Protein AF-A0A6B3GUU2-F1 (afdb_monomer)

Mean predicted aligned error: 10.63 Å

pLDDT: mean 86.2, std 11.95, range [46.41, 98.0]

Structure (mmCIF, N/CA/C/O backbone):
data_AF-A0A6B3GUU2-F1
#
_entry.id   AF-A0A6B3GUU2-F1
#
loop_
_atom_site.group_PDB
_atom_site.id
_atom_site.type_symbol
_atom_site.label_atom_id
_atom_site.label_alt_id
_atom_site.label_comp_id
_atom_site.label_asym_id
_atom_site.label_entity_id
_atom_site.label_seq_id
_atom_site.pdbx_PDB_ins_code
_atom_site.Cartn_x
_atom_site.Cartn_y
_atom_site.Cartn_z
_atom_site.occupancy
_atom_site.B_iso_or_equiv
_atom_site.auth_seq_id
_atom_site.auth_comp_id
_atom_site.auth_asym_id
_atom_site.auth_atom_id
_atom_site.pdbx_PDB_model_num
ATOM 1 N N . MET A 1 1 ? -18.092 -68.215 37.785 1.00 46.41 1 MET A N 1
ATOM 2 C CA . MET A 1 1 ? -18.394 -68.513 36.368 1.00 46.41 1 MET A CA 1
ATOM 3 C C . MET A 1 1 ? -19.327 -67.434 35.831 1.00 46.41 1 MET A C 1
ATOM 5 O O . MET A 1 1 ? -20.531 -67.630 35.809 1.00 46.41 1 MET A O 1
ATOM 9 N N . ALA A 1 2 ? -18.777 -66.275 35.468 1.00 48.25 2 ALA A N 1
ATOM 10 C CA . ALA A 1 2 ? -19.502 -65.220 34.764 1.00 48.25 2 ALA A CA 1
ATOM 11 C C . ALA A 1 2 ? -18.895 -65.145 33.361 1.00 48.25 2 ALA A C 1
ATOM 13 O O . ALA A 1 2 ? -17.685 -64.974 33.222 1.00 48.25 2 ALA A O 1
ATOM 14 N N . ALA A 1 3 ? -19.718 -65.426 32.356 1.00 47.97 3 ALA A N 1
ATOM 15 C CA . ALA A 1 3 ? -19.308 -65.590 30.973 1.00 47.97 3 ALA A CA 1
ATOM 16 C C . ALA A 1 3 ? -18.711 -64.288 30.419 1.00 47.97 3 ALA A C 1
ATOM 18 O O . ALA A 1 3 ? -19.337 -63.231 30.472 1.00 47.97 3 ALA A O 1
ATOM 19 N N . LEU A 1 4 ? -17.496 -64.389 29.881 1.00 52.75 4 LEU A N 1
ATOM 20 C CA . LEU A 1 4 ? -16.882 -63.382 29.025 1.00 52.75 4 LEU A CA 1
ATOM 21 C C . LEU A 1 4 ? -17.693 -63.323 27.727 1.00 52.75 4 LEU A C 1
ATOM 23 O O . LEU A 1 4 ? -17.530 -64.170 26.851 1.00 52.75 4 LEU A O 1
ATOM 27 N N . THR A 1 5 ? -18.592 -62.348 27.620 1.00 58.34 5 THR A N 1
ATOM 28 C CA . THR A 1 5 ? -19.263 -62.021 26.362 1.00 58.34 5 THR A CA 1
ATOM 29 C C . THR A 1 5 ? -18.209 -61.529 25.375 1.00 58.34 5 THR A C 1
ATOM 31 O O . THR A 1 5 ? -17.694 -60.418 25.486 1.00 58.34 5 THR A O 1
ATOM 34 N N . THR A 1 6 ? -17.855 -62.380 24.419 1.00 51.94 6 THR A N 1
ATOM 35 C CA . THR A 1 6 ? -17.037 -62.046 23.256 1.00 51.94 6 THR A CA 1
ATOM 36 C C . THR A 1 6 ? -17.826 -61.094 22.361 1.00 51.94 6 THR A C 1
ATOM 38 O O . THR A 1 6 ? -18.682 -61.509 21.582 1.00 51.94 6 THR A O 1
ATOM 41 N N . ALA A 1 7 ? -17.562 -59.792 22.478 1.00 57.03 7 ALA A N 1
ATOM 42 C CA . ALA A 1 7 ? -18.014 -58.831 21.482 1.00 57.03 7 ALA A CA 1
ATOM 43 C C . ALA A 1 7 ? -17.350 -59.186 20.140 1.00 57.03 7 ALA A C 1
ATOM 45 O O . ALA A 1 7 ? -16.124 -59.180 20.021 1.00 57.03 7 ALA A O 1
ATOM 46 N N . ALA A 1 8 ? -18.166 -59.568 19.156 1.00 60.91 8 ALA A N 1
ATOM 47 C CA . ALA A 1 8 ? -17.729 -59.802 17.787 1.00 60.91 8 ALA A CA 1
ATOM 48 C C . ALA A 1 8 ? -17.035 -58.540 17.238 1.00 60.91 8 ALA A C 1
ATOM 50 O O . ALA A 1 8 ? -17.472 -57.433 17.561 1.00 60.91 8 ALA A O 1
ATOM 51 N N . PRO A 1 9 ? -15.974 -58.667 16.420 1.00 57.22 9 PRO A N 1
ATOM 52 C CA . PRO A 1 9 ? -15.322 -57.505 15.842 1.00 57.22 9 PRO A CA 1
ATOM 53 C C . PRO A 1 9 ? -16.324 -56.807 14.923 1.00 57.22 9 PRO A C 1
ATOM 55 O O . PRO A 1 9 ? -16.765 -57.366 13.919 1.00 57.22 9 PRO A O 1
ATOM 58 N N . GLU A 1 10 ? -16.710 -55.594 15.305 1.00 64.62 10 GLU A N 1
ATOM 59 C CA . GLU A 1 10 ? -17.516 -54.695 14.493 1.00 64.62 10 GLU A CA 1
ATOM 60 C C . GLU A 1 10 ? -16.774 -54.505 13.165 1.00 64.62 10 GLU A C 1
ATOM 62 O O . GLU A 1 10 ? -15.661 -53.973 13.124 1.00 64.62 10 GLU A O 1
ATOM 67 N N . ALA A 1 11 ? -17.325 -55.061 12.084 1.00 63.06 11 ALA A N 1
ATOM 68 C CA . ALA A 1 11 ? -16.702 -55.007 10.773 1.00 63.06 11 ALA A CA 1
ATOM 69 C C . ALA A 1 11 ? -16.564 -53.535 10.367 1.00 63.06 11 ALA A C 1
ATOM 71 O O . ALA A 1 11 ? -17.553 -52.874 10.050 1.00 63.06 11 ALA A O 1
ATOM 72 N N . LEU A 1 12 ? -15.331 -53.024 10.415 1.00 64.88 12 LEU A N 1
ATOM 73 C CA . LEU A 1 12 ? -14.980 -51.670 10.005 1.00 64.88 12 LEU A CA 1
ATOM 74 C C . LEU A 1 12 ? -15.561 -51.414 8.613 1.00 64.88 12 LEU A C 1
ATOM 76 O O . LEU A 1 12 ? -15.170 -52.057 7.635 1.00 64.88 12 LEU A O 1
ATOM 80 N N . ALA A 1 13 ? -16.508 -50.478 8.534 1.00 69.38 13 ALA A N 1
ATOM 81 C CA . ALA A 1 13 ? -17.074 -50.035 7.272 1.00 69.38 13 ALA A CA 1
ATOM 82 C C . ALA A 1 13 ? -15.933 -49.665 6.303 1.00 69.38 13 ALA A C 1
ATOM 84 O O . ALA A 1 13 ? -14.970 -49.009 6.717 1.00 69.38 13 ALA A O 1
ATOM 85 N N . PRO A 1 14 ? -16.001 -50.064 5.020 1.00 61.16 14 PRO A N 1
ATOM 86 C CA . PRO A 1 14 ? -14.925 -49.798 4.080 1.00 61.16 14 PRO A CA 1
ATOM 87 C C . PRO A 1 14 ? -14.721 -48.286 3.955 1.00 61.16 14 PRO A C 1
ATOM 89 O O . PRO A 1 14 ? -15.608 -47.554 3.508 1.00 61.16 14 PRO A O 1
ATOM 92 N N . VAL A 1 15 ? -13.535 -47.815 4.348 1.00 65.06 15 VAL A N 1
ATOM 93 C CA . VAL A 1 15 ? -13.098 -46.433 4.131 1.00 65.06 15 VAL A CA 1
ATOM 94 C C . VAL A 1 15 ? -13.159 -46.175 2.629 1.00 65.06 15 VAL A C 1
ATOM 96 O O . VAL A 1 15 ? -12.373 -46.718 1.853 1.00 65.06 15 VAL A O 1
ATOM 99 N N . LYS A 1 16 ? -14.142 -45.375 2.205 1.00 64.19 16 LYS A N 1
ATOM 100 C CA . LYS A 1 16 ? -14.391 -45.045 0.800 1.00 64.19 16 LYS A CA 1
ATOM 101 C C . LYS A 1 16 ? -13.107 -44.462 0.208 1.00 64.19 16 LYS A C 1
ATOM 103 O O . LYS A 1 16 ? -12.699 -43.364 0.584 1.00 64.19 16 LYS A O 1
ATOM 108 N N . ALA A 1 17 ? -12.460 -45.211 -0.689 1.00 63.53 17 ALA A N 1
ATOM 109 C CA . ALA A 1 17 ? -11.198 -44.818 -1.301 1.00 63.53 17 ALA A CA 1
ATOM 110 C C . ALA A 1 17 ? -11.317 -43.394 -1.861 1.00 63.53 17 ALA A C 1
ATOM 112 O O . ALA A 1 17 ? -12.160 -43.098 -2.715 1.00 63.53 17 ALA A O 1
ATOM 113 N N . ARG A 1 18 ? -10.491 -42.488 -1.329 1.00 63.88 18 ARG A N 1
ATOM 114 C CA . ARG A 1 18 ? -10.418 -41.093 -1.760 1.00 63.88 18 ARG A CA 1
ATOM 115 C C . ARG A 1 18 ? -10.079 -41.107 -3.247 1.00 63.88 18 ARG A C 1
ATOM 117 O O . ARG A 1 18 ? -8.956 -41.453 -3.596 1.00 63.88 18 ARG A O 1
ATOM 124 N N . ARG A 1 19 ? -11.042 -40.766 -4.118 1.00 62.03 19 ARG A N 1
ATOM 125 C CA . ARG A 1 19 ? -10.820 -40.649 -5.569 1.00 62.03 19 ARG A CA 1
ATOM 126 C C . ARG A 1 19 ? -9.588 -39.777 -5.789 1.00 62.03 19 ARG A C 1
ATOM 128 O O . ARG A 1 19 ? -9.637 -38.560 -5.593 1.00 62.03 19 ARG A O 1
ATOM 135 N N . THR A 1 20 ? -8.476 -40.398 -6.161 1.00 62.34 20 THR A N 1
ATOM 136 C CA . THR A 1 20 ? -7.277 -39.709 -6.608 1.00 62.34 20 THR A CA 1
ATOM 137 C C . THR A 1 20 ? -7.676 -38.993 -7.891 1.00 62.34 20 THR A C 1
ATOM 139 O O . THR A 1 20 ? -7.816 -39.603 -8.946 1.00 62.34 20 THR A O 1
ATOM 142 N N . ARG A 1 21 ? -7.983 -37.689 -7.797 1.00 63.69 21 ARG A N 1
ATOM 143 C CA . ARG A 1 21 ? -8.207 -36.868 -8.994 1.00 63.69 21 ARG A CA 1
ATOM 144 C C . ARG A 1 21 ? -7.018 -37.119 -9.928 1.00 63.69 21 ARG A C 1
ATOM 146 O O . ARG A 1 21 ? -5.885 -37.040 -9.442 1.00 63.69 21 ARG A O 1
ATOM 153 N N . PRO A 1 22 ? -7.245 -37.448 -11.210 1.00 64.88 22 PRO A N 1
ATOM 154 C CA . PRO A 1 22 ? -6.172 -37.878 -12.092 1.00 64.88 22 PRO A CA 1
ATOM 155 C C . PRO A 1 22 ? -5.089 -36.800 -12.117 1.00 64.88 22 PRO A C 1
ATOM 157 O O . PRO A 1 22 ? -5.378 -35.622 -12.333 1.00 64.88 22 PRO A O 1
ATOM 160 N N . ARG A 1 23 ? -3.839 -37.198 -11.851 1.00 73.06 23 ARG A N 1
ATOM 161 C CA . ARG A 1 23 ? -2.665 -36.307 -11.782 1.00 73.06 23 ARG A CA 1
ATOM 162 C C . ARG A 1 23 ? -2.536 -35.433 -13.041 1.00 73.06 23 ARG A C 1
ATOM 164 O O . ARG A 1 23 ? -2.106 -34.289 -12.946 1.00 73.06 23 ARG A O 1
ATOM 171 N N . TYR A 1 24 ? -3.023 -35.943 -14.172 1.00 81.50 24 TYR A N 1
ATOM 172 C CA . TYR A 1 24 ? -3.152 -35.250 -15.454 1.00 81.50 24 TYR A CA 1
ATOM 173 C C . TYR A 1 24 ? -4.032 -33.999 -15.407 1.00 81.50 24 TYR A C 1
ATOM 175 O O . TYR A 1 24 ? -3.649 -32.982 -15.968 1.00 81.50 24 TYR A O 1
ATOM 183 N N . TRP A 1 25 ? -5.164 -34.025 -14.695 1.00 88.56 25 TRP A N 1
ATOM 184 C CA . TRP A 1 25 ? -6.027 -32.846 -14.563 1.00 88.56 25 TRP A CA 1
ATOM 185 C C . TRP A 1 25 ? -5.328 -31.725 -13.794 1.00 88.56 25 TRP A C 1
ATOM 187 O O . TRP A 1 25 ? -5.392 -30.564 -14.181 1.00 88.56 25 TRP A O 1
ATOM 197 N N . ARG A 1 26 ? -4.604 -32.073 -12.722 1.00 87.12 26 ARG A N 1
ATOM 198 C CA . ARG A 1 26 ? -3.800 -31.096 -11.972 1.00 87.12 26 ARG A CA 1
ATOM 199 C C . ARG A 1 26 ? -2.689 -30.507 -12.841 1.00 87.12 26 ARG A C 1
ATOM 201 O O . ARG A 1 26 ? -2.497 -29.301 -12.807 1.00 87.12 26 ARG A O 1
ATOM 208 N N . GLY A 1 27 ? -2.006 -31.343 -13.627 1.00 91.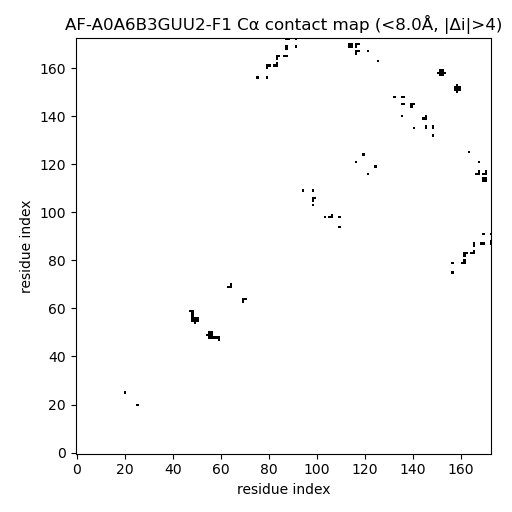31 27 GLY A N 1
ATOM 209 C CA . GLY A 1 27 ? -0.980 -30.897 -14.573 1.00 91.31 27 GLY A CA 1
ATOM 210 C C . GLY A 1 27 ? -1.533 -29.976 -15.662 1.00 91.31 27 GLY A C 1
ATOM 211 O O . GLY A 1 27 ? -0.954 -28.928 -15.912 1.00 91.31 27 GLY A O 1
ATOM 212 N N . ALA A 1 28 ? -2.683 -30.318 -16.248 1.00 93.38 28 ALA A N 1
ATOM 213 C CA . ALA A 1 28 ? -3.343 -29.499 -17.261 1.00 93.38 28 ALA A CA 1
ATOM 214 C C . ALA A 1 28 ? -3.756 -28.127 -16.708 1.00 93.38 28 ALA A C 1
ATOM 216 O O . ALA A 1 28 ? -3.465 -27.105 -17.321 1.00 93.38 28 ALA A O 1
ATOM 217 N N . VAL A 1 29 ? -4.368 -28.089 -15.519 1.00 93.56 29 VAL A N 1
ATOM 218 C CA . VAL A 1 29 ? -4.734 -26.827 -14.857 1.00 93.56 29 VAL A CA 1
ATOM 219 C C . VAL A 1 29 ? -3.494 -25.989 -14.545 1.00 93.56 29 VAL A C 1
ATOM 221 O O . VAL A 1 29 ? -3.497 -24.789 -14.803 1.00 93.56 29 VAL A O 1
ATOM 224 N N . LEU A 1 30 ? -2.421 -26.607 -14.039 1.00 92.94 30 LEU A N 1
ATOM 225 C CA . LEU A 1 30 ? -1.177 -25.900 -13.737 1.00 92.94 30 LEU A CA 1
ATOM 226 C C . LEU A 1 30 ? -0.511 -25.347 -15.003 1.00 92.94 30 LEU A C 1
ATOM 228 O O . LEU A 1 30 ? -0.003 -24.234 -14.977 1.00 92.94 30 LEU A O 1
ATOM 232 N N . ALA A 1 31 ? -0.544 -26.092 -16.110 1.00 94.81 31 ALA A N 1
ATOM 233 C CA . ALA A 1 31 ? 0.002 -25.652 -17.390 1.00 94.81 31 ALA A CA 1
ATOM 234 C C . ALA A 1 31 ? -0.797 -24.483 -17.982 1.00 94.81 31 ALA A C 1
ATOM 236 O O . ALA A 1 31 ? -0.200 -23.506 -18.419 1.00 94.81 31 ALA A O 1
ATOM 237 N N . ILE A 1 32 ? -2.132 -24.545 -17.950 1.00 96.75 32 ILE A N 1
ATOM 238 C CA . ILE A 1 32 ? -2.996 -23.458 -18.434 1.00 96.75 32 ILE A CA 1
ATOM 239 C C . ILE A 1 32 ? -2.808 -22.202 -17.578 1.00 96.75 32 ILE A C 1
ATOM 241 O O . ILE A 1 32 ? -2.601 -21.121 -18.122 1.00 96.75 32 ILE A O 1
ATOM 245 N N . ALA A 1 33 ? -2.835 -22.338 -16.249 1.00 94.88 33 ALA A N 1
ATOM 246 C CA . ALA A 1 33 ? -2.585 -21.220 -15.341 1.00 94.88 33 ALA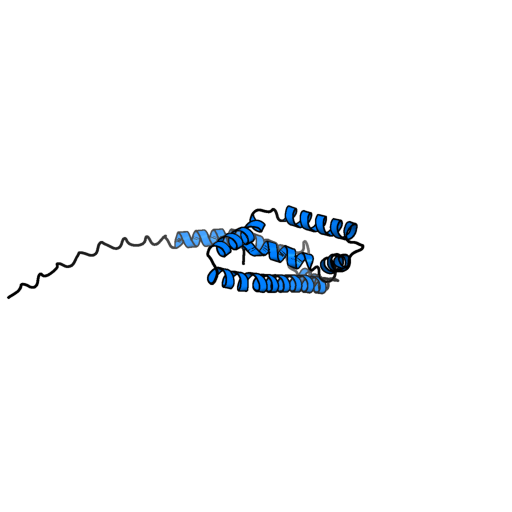 A CA 1
ATOM 247 C C . ALA A 1 33 ? -1.166 -20.659 -15.524 1.00 94.88 33 ALA A C 1
ATOM 249 O O . ALA A 1 33 ? -0.978 -19.447 -15.580 1.00 94.88 33 ALA A O 1
ATOM 250 N N . GLY A 1 34 ? -0.178 -21.542 -15.672 1.00 95.31 34 GLY A N 1
ATOM 251 C CA . GLY A 1 34 ? 1.205 -21.182 -15.952 1.00 95.31 34 GLY A CA 1
ATOM 252 C C . GLY A 1 34 ? 1.325 -20.366 -17.233 1.00 95.31 34 GLY A C 1
ATOM 253 O O . GLY A 1 34 ? 1.871 -19.275 -17.189 1.00 95.31 34 GLY A O 1
ATOM 254 N N . LEU A 1 35 ? 0.756 -20.832 -18.346 1.00 96.81 35 LEU A N 1
ATOM 255 C CA . LEU A 1 35 ? 0.745 -20.087 -19.609 1.00 96.81 35 LEU A CA 1
ATOM 256 C C . LEU A 1 35 ? 0.046 -18.733 -19.457 1.00 96.81 35 LEU A C 1
ATOM 258 O O . LEU A 1 35 ? 0.597 -17.716 -19.861 1.00 96.81 35 LEU A O 1
ATOM 262 N N . TYR A 1 36 ? -1.116 -18.699 -18.805 1.00 96.19 36 TYR A N 1
ATOM 263 C CA . TYR A 1 36 ? -1.866 -17.466 -18.576 1.00 96.19 36 TYR A CA 1
ATOM 264 C C . TYR A 1 36 ? -1.048 -16.387 -17.842 1.00 96.19 36 TYR A C 1
ATOM 266 O O . TYR A 1 36 ? -1.107 -15.223 -18.225 1.00 96.19 36 TYR A O 1
ATOM 274 N N . PHE A 1 37 ? -0.266 -16.757 -16.821 1.00 96.00 37 PHE A N 1
ATOM 275 C CA . PHE A 1 37 ? 0.561 -15.803 -16.066 1.00 96.00 37 PHE A CA 1
ATOM 276 C C . PHE A 1 37 ? 1.942 -15.554 -16.687 1.00 96.00 37 PHE A C 1
ATOM 278 O O . PHE A 1 37 ? 2.431 -14.426 -16.674 1.00 96.00 37 PHE A O 1
ATOM 285 N N . VAL A 1 38 ? 2.587 -16.588 -17.230 1.00 96.12 38 VAL A N 1
ATOM 286 C CA . VAL A 1 38 ? 3.951 -16.497 -17.771 1.00 96.12 38 VAL A CA 1
ATOM 287 C C . VAL A 1 38 ? 3.964 -15.768 -19.104 1.00 96.12 38 VAL A C 1
ATOM 289 O O . VAL A 1 38 ? 4.887 -14.999 -19.339 1.00 96.12 38 VAL A O 1
ATOM 292 N N . THR A 1 39 ? 2.956 -15.948 -19.961 1.00 96.69 39 THR A N 1
ATOM 293 C CA . THR A 1 39 ? 2.896 -15.263 -21.259 1.00 96.69 39 THR A CA 1
ATOM 294 C C . THR A 1 39 ? 2.998 -13.737 -21.132 1.00 96.69 39 THR A C 1
ATOM 296 O O . THR A 1 39 ? 3.932 -13.192 -21.713 1.00 96.69 39 THR A O 1
ATOM 299 N N . PRO A 1 40 ? 2.147 -13.021 -20.368 1.00 96.00 40 PRO A N 1
ATOM 300 C CA . PRO A 1 40 ? 2.264 -11.567 -20.242 1.00 96.00 40 PRO A CA 1
ATOM 301 C C . PRO A 1 40 ? 3.563 -11.129 -19.553 1.00 96.00 40 PRO A C 1
ATOM 303 O O . PRO A 1 40 ? 4.134 -10.109 -19.934 1.00 96.00 40 PRO A O 1
ATOM 306 N N . LEU A 1 41 ? 4.071 -11.902 -18.586 1.00 95.44 41 LEU A N 1
ATOM 307 C CA . LEU A 1 41 ? 5.342 -11.601 -17.923 1.00 95.44 41 LEU A CA 1
ATOM 308 C C . LEU A 1 41 ? 6.525 -11.712 -18.896 1.00 95.44 41 LEU A C 1
ATOM 310 O O . LEU A 1 41 ? 7.389 -10.839 -18.931 1.00 95.44 41 LEU A O 1
ATOM 314 N N . LEU A 1 42 ? 6.529 -12.759 -19.723 1.00 94.75 42 LEU A N 1
ATOM 315 C CA . LEU A 1 42 ? 7.536 -12.972 -20.753 1.00 94.75 42 LEU A CA 1
ATOM 316 C C . LEU A 1 42 ? 7.413 -11.926 -21.861 1.00 94.75 42 LEU A C 1
ATOM 318 O O . LEU A 1 42 ? 8.427 -11.402 -22.297 1.00 94.75 42 LEU A O 1
ATOM 322 N N . SER A 1 43 ? 6.197 -11.573 -22.284 1.00 93.62 43 SER A N 1
ATOM 323 C CA . SER A 1 43 ? 5.972 -10.487 -23.241 1.00 93.62 43 SER A CA 1
ATOM 324 C C . SER A 1 43 ? 6.480 -9.147 -22.711 1.00 93.62 43 SER A C 1
ATOM 326 O O . SER A 1 43 ? 7.134 -8.425 -23.454 1.00 93.62 43 SER A O 1
ATOM 328 N N . SER A 1 44 ? 6.240 -8.839 -21.433 1.00 92.88 44 SER A N 1
ATOM 329 C CA . SER A 1 44 ? 6.768 -7.638 -20.775 1.00 92.88 44 SER A CA 1
ATOM 330 C C . SER A 1 44 ? 8.300 -7.629 -20.766 1.00 92.88 44 SER A C 1
ATOM 332 O O . SER A 1 44 ? 8.916 -6.641 -21.150 1.00 92.88 44 SER A O 1
ATOM 334 N N . PHE A 1 45 ? 8.927 -8.760 -20.429 1.00 90.81 45 PHE A N 1
ATOM 335 C CA . PHE A 1 45 ? 10.384 -8.902 -20.472 1.00 90.81 45 PHE A CA 1
ATOM 336 C C . PHE A 1 45 ? 10.955 -8.812 -21.894 1.00 90.81 45 PHE A C 1
ATOM 338 O O . PHE A 1 45 ? 11.966 -8.165 -22.131 1.00 90.81 45 PHE A O 1
ATOM 345 N N . VAL A 1 46 ? 10.319 -9.440 -22.882 1.00 89.50 46 VAL A N 1
ATOM 346 C CA . VAL A 1 46 ? 10.767 -9.325 -24.275 1.00 89.50 46 VAL A CA 1
ATOM 347 C C . VAL A 1 46 ? 10.637 -7.880 -24.742 1.00 89.50 46 VAL A C 1
ATOM 349 O O . VAL A 1 46 ? 11.540 -7.390 -25.402 1.00 89.50 46 VAL A O 1
ATOM 352 N N . PHE A 1 47 ? 9.573 -7.175 -24.358 1.00 88.19 47 PHE A N 1
ATOM 353 C CA . PHE A 1 47 ? 9.391 -5.764 -24.686 1.00 88.19 47 PHE A CA 1
ATOM 354 C C . PHE A 1 47 ? 10.468 -4.859 -24.070 1.00 88.19 47 PHE A C 1
ATOM 356 O O . PHE A 1 47 ? 10.862 -3.884 -24.699 1.00 88.19 47 PHE A O 1
ATOM 363 N N . THR A 1 48 ? 10.982 -5.175 -22.876 1.00 86.94 48 THR A N 1
ATOM 364 C CA . THR A 1 48 ? 12.048 -4.372 -22.251 1.00 86.94 48 THR A CA 1
ATOM 365 C C . THR A 1 48 ? 13.403 -4.553 -22.937 1.00 86.94 48 THR A C 1
ATOM 367 O O . THR A 1 48 ? 14.209 -3.627 -22.924 1.00 86.94 48 THR A O 1
ATOM 370 N N . VAL A 1 49 ? 13.663 -5.728 -23.524 1.00 86.12 49 VAL A N 1
ATOM 371 C CA . VAL A 1 49 ? 14.951 -6.071 -24.163 1.00 86.12 49 VAL A CA 1
ATOM 372 C C . VAL A 1 49 ? 14.912 -5.889 -25.683 1.00 86.12 49 VAL A C 1
ATOM 374 O O . VAL A 1 49 ? 15.947 -5.733 -26.324 1.00 86.12 49 VAL A O 1
ATOM 377 N N . HIS A 1 50 ? 13.735 -5.942 -26.300 1.00 83.00 50 HIS A N 1
ATOM 378 C CA . HIS A 1 50 ? 13.595 -5.878 -27.747 1.00 83.00 50 HIS A CA 1
ATOM 379 C C . HIS A 1 50 ? 13.399 -4.442 -28.227 1.00 83.00 50 HIS A C 1
ATOM 381 O O . HIS A 1 50 ? 12.331 -3.855 -28.054 1.00 83.00 50 HIS A O 1
ATOM 387 N N . VAL A 1 51 ? 14.408 -3.912 -28.916 1.00 77.50 51 VAL A N 1
ATOM 388 C CA . VAL A 1 51 ? 14.334 -2.603 -29.566 1.00 77.50 51 VAL A CA 1
ATOM 389 C C . VAL A 1 51 ? 14.161 -2.805 -31.078 1.00 77.50 51 VAL A C 1
ATOM 391 O O . VAL A 1 51 ? 14.997 -3.472 -31.708 1.00 77.50 51 VAL A O 1
ATOM 394 N N . PRO A 1 52 ? 13.105 -2.238 -31.699 1.00 73.19 52 PRO A N 1
ATOM 395 C CA . PRO A 1 52 ? 12.915 -2.318 -33.144 1.00 73.19 52 PRO A CA 1
ATOM 396 C C . PRO A 1 52 ? 14.167 -1.832 -33.889 1.00 73.19 52 PRO A C 1
ATOM 398 O O . PRO A 1 52 ? 14.688 -0.759 -33.600 1.00 73.19 52 PRO A O 1
ATOM 401 N N . ASN A 1 53 ? 14.646 -2.620 -34.856 1.00 73.69 53 ASN A N 1
ATOM 402 C CA . ASN A 1 53 ? 15.851 -2.376 -35.671 1.00 73.69 53 ASN A CA 1
ATOM 403 C C . ASN A 1 53 ? 17.222 -2.515 -34.975 1.00 73.69 53 ASN A C 1
ATOM 405 O O . ASN A 1 53 ? 18.234 -2.410 -35.663 1.00 73.69 53 ASN A O 1
ATOM 409 N N . GLN A 1 54 ? 17.286 -2.788 -33.666 1.00 70.69 54 GLN A N 1
ATOM 410 C CA . GLN A 1 54 ? 18.558 -2.970 -32.938 1.00 70.69 54 GLN A CA 1
ATOM 411 C C . GLN A 1 54 ? 18.742 -4.384 -32.354 1.00 70.69 54 GLN A C 1
ATOM 413 O O . GLN A 1 54 ? 19.859 -4.773 -32.023 1.00 70.69 54 GLN A O 1
ATOM 418 N N . GLY A 1 55 ? 17.675 -5.189 -32.283 1.00 77.19 55 GLY A N 1
ATOM 419 C CA . GLY A 1 55 ? 17.731 -6.566 -31.782 1.00 77.19 55 GLY A CA 1
ATOM 420 C C . GLY A 1 55 ? 17.445 -6.664 -30.280 1.00 77.19 55 GLY A C 1
ATOM 421 O O . GLY A 1 55 ? 16.644 -5.897 -29.752 1.00 77.19 55 GLY A O 1
ATOM 422 N N . LEU A 1 56 ? 18.036 -7.659 -29.606 1.00 79.94 56 LEU A N 1
ATOM 423 C CA . LEU A 1 56 ? 17.934 -7.831 -28.151 1.00 79.94 56 LEU A CA 1
ATOM 424 C C . LEU A 1 56 ? 19.063 -7.051 -27.465 1.00 79.94 56 LEU A C 1
ATOM 426 O O . LEU A 1 56 ? 20.228 -7.424 -27.600 1.00 79.94 56 LEU A O 1
ATOM 430 N N . THR A 1 57 ? 18.726 -5.993 -26.728 1.00 82.62 57 THR A N 1
ATOM 431 C CA . THR A 1 57 ? 19.686 -5.121 -26.041 1.00 82.62 57 THR A CA 1
ATOM 432 C C . THR A 1 57 ? 19.291 -4.896 -24.578 1.00 82.62 57 THR A C 1
ATOM 434 O O . THR A 1 57 ? 18.120 -4.804 -24.226 1.00 82.62 57 THR A O 1
ATOM 437 N N . PHE A 1 58 ? 20.284 -4.802 -23.688 1.00 83.31 58 PHE A N 1
ATOM 438 C CA . PHE A 1 58 ? 20.073 -4.499 -22.260 1.00 83.31 58 PHE A CA 1
ATOM 439 C C . PHE A 1 58 ? 20.176 -2.999 -21.944 1.00 83.31 58 PHE A C 1
ATOM 441 O O . PHE A 1 58 ? 20.201 -2.606 -20.778 1.00 83.31 58 PHE A O 1
ATOM 448 N N . GLU A 1 59 ? 20.225 -2.158 -22.976 1.00 81.69 59 GLU A N 1
ATOM 449 C CA . GLU A 1 59 ? 20.454 -0.717 -22.860 1.00 81.69 59 GLU A CA 1
ATOM 450 C C . GLU A 1 59 ? 19.370 -0.018 -22.030 1.00 81.69 59 GLU A C 1
ATOM 452 O O . GLU A 1 59 ? 19.674 0.873 -21.238 1.00 81.69 59 GLU A O 1
ATOM 457 N N . ALA A 1 60 ? 18.123 -0.491 -22.122 1.00 82.56 60 ALA A N 1
ATOM 458 C CA . ALA A 1 60 ? 17.014 -0.000 -21.312 1.00 82.56 60 ALA A CA 1
ATOM 459 C C . ALA A 1 60 ? 17.295 -0.107 -19.801 1.00 82.56 60 ALA A C 1
ATOM 461 O O . ALA A 1 60 ? 16.979 0.811 -19.049 1.00 82.56 60 ALA A O 1
ATOM 462 N N . TYR A 1 61 ? 17.937 -1.186 -19.343 1.00 85.25 61 TYR A N 1
ATOM 463 C CA . TYR A 1 61 ? 18.239 -1.372 -17.921 1.00 85.25 61 TYR A CA 1
ATOM 464 C C . TYR A 1 61 ? 19.375 -0.470 -17.443 1.00 85.25 61 TYR A C 1
ATOM 466 O O . TYR A 1 61 ? 19.273 0.112 -16.363 1.00 85.25 61 TYR A O 1
ATOM 474 N N . SER A 1 62 ? 20.437 -0.315 -18.240 1.00 82.69 62 SER A N 1
ATOM 475 C CA . SER A 1 62 ? 21.501 0.646 -17.927 1.00 82.69 62 SER A CA 1
ATOM 476 C C . SER A 1 62 ? 20.985 2.084 -17.952 1.00 82.69 62 SER A C 1
ATOM 478 O O . SER A 1 62 ? 21.330 2.859 -17.066 1.00 82.69 62 SER A O 1
ATOM 480 N N . GLY A 1 63 ? 20.105 2.410 -18.906 1.00 83.38 63 GLY A N 1
ATOM 481 C CA . GLY A 1 63 ? 19.501 3.732 -19.051 1.00 83.38 63 GLY A CA 1
ATOM 482 C C . GLY A 1 63 ? 18.643 4.129 -17.850 1.00 83.38 63 GLY A C 1
ATOM 483 O O . GLY A 1 63 ? 18.758 5.252 -17.366 1.00 83.38 63 GLY A O 1
ATOM 484 N N . ILE A 1 64 ? 17.841 3.197 -17.317 1.00 86.12 64 ILE A N 1
ATOM 485 C CA . ILE A 1 64 ? 17.023 3.422 -16.113 1.00 86.12 64 ILE A CA 1
ATOM 486 C C . ILE A 1 64 ? 17.900 3.729 -14.895 1.00 86.12 64 ILE A C 1
ATOM 488 O O . ILE A 1 64 ? 17.591 4.640 -14.133 1.00 86.12 64 ILE A O 1
ATOM 492 N N . LEU A 1 65 ? 19.000 2.993 -14.706 1.00 85.25 65 LEU A N 1
ATOM 493 C CA . LEU A 1 65 ? 19.889 3.211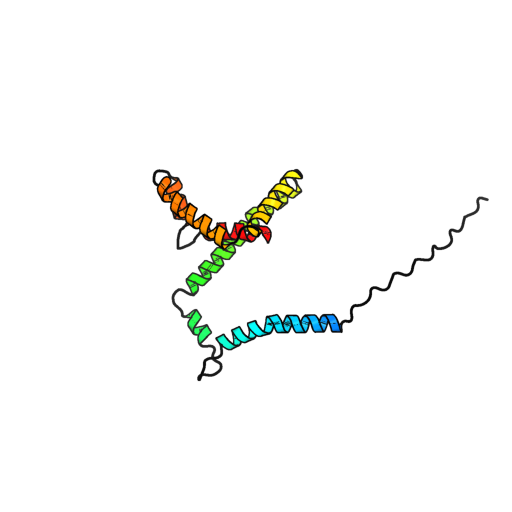 -13.560 1.00 85.25 65 LEU A CA 1
ATOM 494 C C . LEU A 1 65 ? 20.630 4.550 -13.633 1.00 85.25 65 LEU A C 1
ATOM 496 O O . LEU A 1 65 ? 20.953 5.118 -12.593 1.00 85.25 65 LEU A O 1
ATOM 500 N N . SER A 1 66 ? 20.888 5.051 -14.842 1.00 86.62 66 SER A N 1
ATOM 501 C CA . SER A 1 66 ? 21.468 6.377 -15.071 1.00 86.62 66 SER A CA 1
ATOM 502 C C . SER A 1 66 ? 20.442 7.513 -15.114 1.00 86.62 66 SER A C 1
ATOM 504 O O . SER A 1 66 ? 20.838 8.659 -15.296 1.00 86.62 66 SER A O 1
ATOM 506 N N . ALA A 1 67 ? 19.143 7.221 -15.002 1.00 90.50 67 ALA A N 1
ATOM 507 C CA . ALA A 1 67 ? 18.103 8.236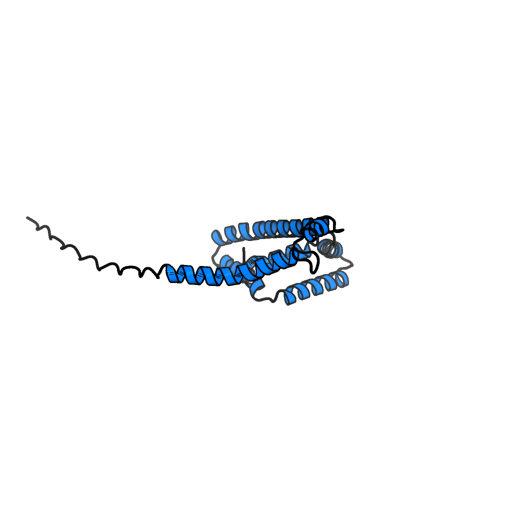 -15.107 1.00 90.50 67 ALA A CA 1
ATOM 508 C C . ALA A 1 67 ? 18.048 9.120 -13.852 1.00 90.50 67 ALA A C 1
ATOM 510 O O . ALA A 1 67 ? 18.052 8.629 -12.718 1.00 90.50 67 ALA A O 1
ATOM 511 N N . ASP A 1 68 ? 17.933 10.430 -14.066 1.00 91.44 68 ASP A N 1
ATOM 512 C CA . ASP A 1 68 ? 17.820 11.407 -12.987 1.00 91.44 68 ASP A CA 1
ATOM 513 C C . ASP A 1 68 ? 16.582 11.131 -12.118 1.00 91.44 68 ASP A C 1
ATOM 515 O O . ASP A 1 68 ? 15.476 10.915 -12.615 1.00 91.44 68 ASP A O 1
ATOM 519 N N . GLY A 1 69 ? 16.772 11.110 -10.796 1.00 89.44 69 GLY A N 1
ATOM 520 C CA . GLY A 1 69 ? 15.696 10.890 -9.822 1.00 89.44 69 GLY A CA 1
ATOM 521 C C . GLY A 1 69 ? 15.203 9.441 -9.684 1.00 89.44 69 GLY A C 1
ATOM 522 O O . GLY A 1 69 ? 14.350 9.177 -8.832 1.00 89.44 69 GLY A O 1
ATOM 523 N N . PHE A 1 70 ? 15.736 8.478 -10.452 1.00 92.56 70 PHE A N 1
ATOM 524 C CA . PHE A 1 70 ? 15.335 7.067 -10.343 1.00 92.56 70 PHE A CA 1
ATOM 525 C C . PHE A 1 70 ? 15.658 6.482 -8.965 1.00 92.56 70 PHE A C 1
ATOM 527 O O . PHE A 1 70 ? 14.790 5.905 -8.310 1.00 92.56 70 PHE A O 1
ATOM 534 N N . THR A 1 71 ? 16.904 6.637 -8.512 1.00 91.38 71 THR A N 1
ATOM 535 C CA . THR A 1 71 ? 17.366 6.093 -7.227 1.00 91.38 71 THR A CA 1
ATOM 536 C C . THR A 1 71 ? 16.611 6.716 -6.059 1.00 91.38 71 THR A C 1
ATOM 538 O O . THR A 1 71 ? 16.165 5.993 -5.171 1.00 91.38 71 THR A O 1
ATOM 541 N N . GLU A 1 72 ? 16.398 8.030 -6.089 1.00 92.56 72 GLU A N 1
ATOM 542 C CA . GLU A 1 72 ? 15.612 8.753 -5.088 1.00 92.56 72 GLU A CA 1
ATOM 543 C C . GLU A 1 72 ? 14.166 8.242 -5.030 1.00 92.56 72 GLU A C 1
ATOM 545 O O . GLU A 1 72 ? 13.691 7.863 -3.961 1.00 92.56 72 GLU A O 1
ATOM 550 N N . SER A 1 73 ? 13.498 8.114 -6.180 1.00 92.69 73 SER A N 1
ATOM 551 C CA . SER A 1 73 ? 12.124 7.597 -6.264 1.00 92.69 73 SER A CA 1
ATOM 552 C C . SER A 1 73 ? 12.013 6.135 -5.818 1.00 92.69 73 SER A C 1
ATOM 554 O O . SER A 1 73 ? 11.028 5.741 -5.182 1.00 92.69 73 SER A O 1
ATOM 556 N N . LEU A 1 74 ? 13.027 5.319 -6.125 1.00 94.75 74 LEU A N 1
ATOM 557 C CA . LEU A 1 74 ? 13.111 3.924 -5.700 1.00 94.75 74 LEU A CA 1
ATOM 558 C C . LEU A 1 74 ? 13.242 3.825 -4.176 1.00 94.75 74 LEU A C 1
ATOM 560 O O . LEU A 1 74 ? 12.475 3.097 -3.544 1.00 94.75 74 LEU A O 1
ATOM 564 N N . PHE A 1 75 ? 14.174 4.572 -3.577 1.00 95.25 75 PHE A N 1
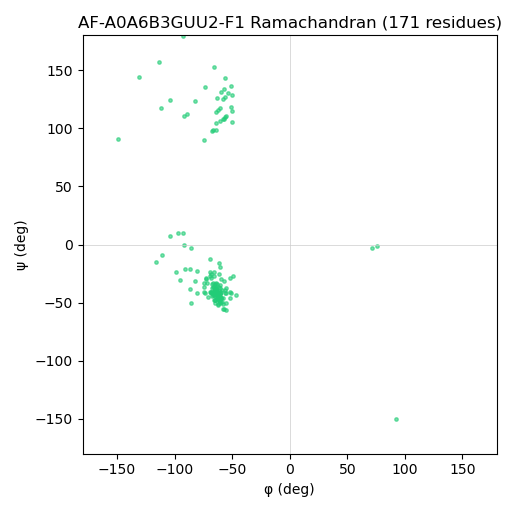ATOM 565 C CA . PHE A 1 75 ? 14.351 4.608 -2.124 1.00 95.25 75 PHE A CA 1
ATOM 566 C C . PHE A 1 75 ? 13.129 5.193 -1.413 1.00 95.25 75 PHE A C 1
ATOM 568 O O . PHE A 1 75 ? 12.716 4.661 -0.380 1.00 95.25 75 PHE A O 1
ATOM 575 N N . LEU A 1 76 ? 12.500 6.228 -1.972 1.00 95.38 76 LEU A N 1
ATOM 576 C CA . LEU A 1 76 ? 11.254 6.779 -1.449 1.00 95.38 76 LEU A CA 1
ATOM 577 C C . LEU A 1 76 ? 10.141 5.723 -1.452 1.00 95.38 76 LEU A C 1
ATOM 579 O O . LEU A 1 76 ? 9.527 5.471 -0.419 1.00 95.38 76 LEU A O 1
ATOM 583 N N . SER A 1 77 ? 9.929 5.028 -2.569 1.00 95.38 77 SER A N 1
ATOM 584 C CA . SER A 1 77 ? 8.916 3.966 -2.664 1.00 95.38 77 SER A CA 1
ATOM 585 C C . SER A 1 77 ? 9.186 2.826 -1.678 1.00 95.38 77 SER A C 1
ATOM 587 O O . SER A 1 77 ? 8.271 2.345 -1.007 1.00 95.38 77 SER A O 1
ATOM 589 N N . LEU A 1 78 ? 10.451 2.415 -1.546 1.00 97.06 78 LEU A N 1
ATOM 590 C CA . LEU A 1 78 ? 10.855 1.336 -0.649 1.00 97.06 78 LEU A CA 1
ATOM 591 C C . LEU A 1 78 ? 10.704 1.732 0.827 1.00 97.06 78 LEU A C 1
ATOM 593 O O . LEU A 1 78 ? 10.221 0.937 1.633 1.00 97.06 78 LEU A O 1
ATOM 597 N N . SER A 1 79 ? 11.072 2.965 1.181 1.00 96.62 79 SER A N 1
ATOM 598 C CA . SER A 1 79 ? 10.901 3.499 2.536 1.00 96.62 79 SER A CA 1
ATOM 599 C C . SER A 1 79 ? 9.426 3.660 2.909 1.00 96.62 79 SER A C 1
ATOM 601 O O . SER A 1 79 ? 9.044 3.274 4.012 1.00 96.62 79 SER A O 1
ATOM 603 N N . LEU A 1 80 ? 8.576 4.128 1.989 1.00 96.62 80 LEU A N 1
ATOM 604 C CA . LEU A 1 80 ? 7.125 4.188 2.186 1.00 96.62 80 LEU A CA 1
ATOM 605 C C . LEU A 1 80 ? 6.527 2.792 2.391 1.00 96.62 80 LEU A C 1
ATOM 607 O O . LEU A 1 80 ? 5.713 2.601 3.298 1.00 96.62 80 LEU A O 1
ATOM 611 N N . ALA A 1 81 ? 6.949 1.805 1.597 1.00 97.00 81 ALA A N 1
ATOM 612 C CA . ALA A 1 81 ? 6.515 0.420 1.757 1.00 97.00 81 ALA A CA 1
ATOM 613 C C . ALA A 1 81 ? 6.935 -0.146 3.124 1.00 97.00 81 ALA A C 1
ATOM 615 O O . ALA A 1 81 ? 6.102 -0.686 3.852 1.00 97.00 81 ALA A O 1
ATOM 616 N N . ALA A 1 82 ? 8.200 0.035 3.513 1.00 97.88 82 ALA A N 1
ATOM 617 C CA . ALA A 1 82 ? 8.716 -0.421 4.801 1.00 97.88 82 ALA A CA 1
ATOM 618 C C . ALA A 1 82 ? 7.996 0.247 5.984 1.00 97.88 82 ALA A C 1
ATOM 620 O O . ALA A 1 82 ? 7.586 -0.441 6.918 1.00 97.88 82 ALA A O 1
ATOM 621 N N . ALA A 1 83 ? 7.785 1.566 5.928 1.00 97.38 83 ALA A N 1
ATOM 622 C CA . ALA A 1 83 ? 7.051 2.310 6.948 1.00 97.38 83 ALA A CA 1
ATOM 623 C C . ALA A 1 83 ? 5.595 1.839 7.065 1.00 97.38 83 ALA A C 1
ATOM 625 O O . ALA A 1 83 ? 5.099 1.657 8.174 1.00 97.38 83 ALA A O 1
ATOM 626 N N . THR A 1 84 ? 4.931 1.583 5.934 1.00 96.94 84 THR A N 1
ATOM 627 C CA . THR A 1 84 ? 3.558 1.058 5.902 1.00 96.94 84 THR A CA 1
ATOM 628 C C . THR A 1 84 ? 3.483 -0.327 6.540 1.00 96.94 84 THR A C 1
ATOM 630 O O . THR A 1 84 ? 2.623 -0.563 7.383 1.00 96.94 84 THR A O 1
ATOM 633 N N . ILE A 1 85 ? 4.403 -1.236 6.198 1.00 97.25 85 ILE A N 1
ATOM 634 C CA . ILE A 1 85 ? 4.463 -2.582 6.789 1.00 97.25 85 ILE A CA 1
ATOM 635 C C . ILE A 1 85 ? 4.711 -2.491 8.296 1.00 97.25 85 ILE A C 1
ATOM 637 O O . ILE A 1 85 ? 4.005 -3.128 9.077 1.00 97.25 85 ILE A O 1
ATOM 641 N N . ALA A 1 86 ? 5.689 -1.686 8.715 1.00 98.00 86 ALA A N 1
ATOM 642 C CA . ALA A 1 86 ? 6.016 -1.508 10.123 1.00 98.00 86 ALA A CA 1
ATOM 643 C C . ALA A 1 86 ? 4.819 -0.961 10.911 1.00 98.00 86 ALA A C 1
ATOM 645 O O . ALA A 1 86 ? 4.490 -1.500 11.965 1.00 98.00 86 ALA A O 1
ATOM 646 N N . LEU A 1 87 ? 4.137 0.060 10.384 1.00 97.88 87 LEU A N 1
ATOM 647 C CA . LEU A 1 87 ? 2.965 0.652 11.021 1.00 97.88 87 LEU A CA 1
ATOM 648 C C . LEU A 1 87 ? 1.781 -0.320 11.063 1.00 97.88 87 LEU A C 1
ATOM 650 O O . LEU A 1 87 ? 1.145 -0.449 12.107 1.00 97.88 87 LEU A O 1
ATOM 654 N N . ALA A 1 88 ? 1.508 -1.037 9.971 1.00 96.69 88 ALA A N 1
ATOM 655 C CA . ALA A 1 88 ? 0.449 -2.040 9.920 1.00 96.69 88 ALA A CA 1
ATOM 656 C C . ALA A 1 88 ? 0.683 -3.151 10.951 1.00 96.69 88 ALA A C 1
ATOM 658 O O . ALA A 1 88 ? -0.223 -3.476 11.712 1.00 96.69 88 ALA A O 1
ATOM 659 N N . LEU A 1 89 ? 1.906 -3.681 11.049 1.00 96.56 89 LEU A N 1
ATOM 660 C CA . LEU A 1 89 ? 2.253 -4.688 12.054 1.00 96.56 89 LEU A CA 1
ATOM 661 C C . LEU A 1 89 ? 2.167 -4.124 13.474 1.00 96.56 89 LEU A C 1
ATOM 663 O O . LEU A 1 89 ? 1.590 -4.766 14.350 1.00 96.56 89 LEU A O 1
ATOM 667 N N . LEU A 1 90 ? 2.683 -2.913 13.700 1.00 97.44 90 LEU A N 1
ATOM 668 C CA . LEU A 1 90 ? 2.609 -2.238 14.995 1.00 97.44 90 LEU A CA 1
ATOM 669 C C . LEU A 1 90 ? 1.160 -2.024 15.448 1.00 97.44 90 LEU A C 1
ATOM 671 O O . LEU A 1 90 ? 0.904 -2.020 16.646 1.00 97.44 90 LEU A O 1
ATOM 675 N N . LEU A 1 91 ? 0.219 -1.864 14.516 1.00 95.88 91 LEU A N 1
ATOM 676 C CA . LEU A 1 91 ? -1.199 -1.682 14.815 1.00 95.88 91 LEU A CA 1
ATOM 677 C C . LEU A 1 91 ? -1.932 -3.023 14.980 1.00 95.88 91 LEU A C 1
ATOM 679 O O . LEU A 1 91 ? -2.624 -3.244 15.975 1.00 95.88 91 LEU A O 1
ATOM 683 N N . VAL A 1 92 ? -1.770 -3.932 14.017 1.00 95.00 92 VAL A N 1
ATOM 684 C CA . VAL A 1 92 ? -2.539 -5.180 13.920 1.00 95.00 92 VAL A CA 1
ATOM 685 C C . VAL A 1 92 ? -2.079 -6.204 14.951 1.00 95.00 92 VAL A C 1
ATOM 687 O O . VAL A 1 92 ? -2.918 -6.840 15.584 1.00 95.00 92 VAL A O 1
ATOM 690 N N . VAL A 1 93 ? -0.773 -6.341 15.199 1.00 96.00 93 VAL A N 1
ATOM 691 C CA . VAL A 1 93 ? -0.251 -7.310 16.177 1.00 96.00 93 VAL A CA 1
ATOM 692 C C . VAL A 1 93 ? -0.835 -7.084 17.579 1.00 96.00 93 VAL A C 1
ATOM 694 O O . VAL A 1 93 ? -1.436 -8.021 18.116 1.00 96.00 93 VAL A O 1
ATOM 697 N N . PRO A 1 94 ? -0.741 -5.888 18.196 1.00 94.44 94 PRO A N 1
ATOM 698 C CA . PRO A 1 94 ? -1.346 -5.673 19.506 1.00 94.44 94 PRO A CA 1
ATOM 699 C C . PRO A 1 94 ? -2.875 -5.728 19.458 1.00 94.44 94 PRO A C 1
ATOM 701 O O . PRO A 1 94 ? -3.475 -6.219 20.412 1.00 94.44 94 PRO A O 1
ATOM 704 N N . ALA A 1 95 ? -3.516 -5.299 18.364 1.00 93.75 95 ALA A N 1
ATOM 705 C CA . ALA A 1 95 ? -4.965 -5.418 18.214 1.00 93.75 95 ALA A CA 1
ATOM 706 C C . ALA A 1 95 ? -5.424 -6.886 18.247 1.00 93.75 95 ALA A C 1
ATOM 708 O O . ALA A 1 95 ? -6.360 -7.219 18.971 1.00 93.75 95 ALA A O 1
ATOM 709 N N . LEU A 1 96 ? -4.734 -7.787 17.543 1.00 93.12 96 LEU A N 1
ATOM 710 C CA . LEU A 1 96 ? -5.029 -9.222 17.549 1.00 93.12 96 LEU A CA 1
ATOM 711 C C . LEU A 1 96 ? -4.794 -9.852 18.926 1.00 93.12 96 LEU A C 1
ATOM 713 O O . LEU A 1 96 ? -5.603 -10.665 19.381 1.00 93.12 96 LEU A O 1
ATOM 717 N N . VAL A 1 97 ? -3.724 -9.452 19.620 1.00 95.19 97 VAL A N 1
ATOM 718 C CA . VAL A 1 97 ? -3.462 -9.881 21.003 1.00 95.19 97 VAL A CA 1
ATOM 719 C C . VAL A 1 97 ? -4.590 -9.422 21.930 1.00 95.19 97 VAL A C 1
ATOM 721 O O . VAL A 1 97 ? -5.130 -10.229 22.689 1.00 95.19 97 VAL A O 1
ATOM 724 N N . ALA A 1 98 ? -5.004 -8.158 21.829 1.00 94.06 98 ALA A N 1
ATOM 725 C CA . ALA A 1 98 ? -6.086 -7.592 22.626 1.00 94.06 98 ALA A CA 1
ATOM 726 C C . ALA A 1 98 ? -7.442 -8.244 22.323 1.00 94.06 98 ALA A C 1
ATOM 728 O O . ALA A 1 98 ? -8.203 -8.514 23.245 1.00 94.06 98 ALA A O 1
ATOM 729 N N . VAL A 1 99 ? -7.745 -8.559 21.060 1.00 94.56 99 VAL A N 1
ATOM 730 C CA . VAL A 1 99 ? -8.974 -9.274 20.672 1.00 94.56 99 VAL A CA 1
ATOM 731 C C . VAL A 1 99 ? -8.988 -10.700 21.219 1.00 94.56 99 VAL A C 1
ATOM 733 O O . VAL A 1 99 ? -10.043 -11.190 21.616 1.00 94.56 99 VAL A O 1
ATOM 736 N N . ARG A 1 100 ? -7.831 -11.370 21.257 1.00 91.50 100 ARG A N 1
ATOM 737 C CA . ARG A 1 100 ? -7.720 -12.747 21.752 1.00 91.50 100 ARG A CA 1
ATOM 738 C C . ARG A 1 100 ? -7.822 -12.846 23.275 1.00 91.50 100 ARG A C 1
ATOM 740 O O . ARG A 1 100 ? -8.319 -13.851 23.773 1.00 91.50 100 ARG A O 1
ATOM 747 N N . LEU A 1 101 ? -7.341 -11.833 23.998 1.00 93.94 101 LEU A N 1
ATOM 748 C CA . LEU A 1 101 ? -7.407 -11.752 25.464 1.00 93.94 101 LEU A CA 1
ATOM 749 C C . LEU A 1 101 ? -8.666 -11.030 25.975 1.00 93.94 101 LEU A C 1
ATOM 751 O O . LEU A 1 101 ? -9.035 -11.178 27.137 1.00 93.94 101 LEU A O 1
ATOM 755 N N . GLY A 1 102 ? -9.296 -10.219 25.128 1.00 89.69 102 GLY A N 1
ATOM 756 C CA . GLY A 1 102 ? -10.407 -9.345 25.478 1.00 89.69 102 GLY A CA 1
ATOM 757 C C . GLY A 1 102 ? -11.795 -9.959 25.264 1.00 89.69 102 GLY A C 1
ATOM 758 O O . GLY A 1 102 ? -11.942 -11.096 24.814 1.00 89.69 102 GLY A O 1
ATOM 759 N N . PRO A 1 103 ? -12.857 -9.200 25.590 1.00 91.62 103 PRO A N 1
ATOM 760 C CA . PRO A 1 103 ? -14.234 -9.654 25.440 1.00 91.62 103 PRO A CA 1
ATOM 761 C C . PRO A 1 103 ? -14.632 -9.877 23.968 1.00 91.62 103 PRO A C 1
ATOM 763 O O . PRO A 1 103 ? -14.166 -9.159 23.079 1.00 91.62 103 PRO A O 1
ATOM 766 N N . PRO A 1 104 ? -15.604 -10.773 23.693 1.00 87.56 104 PRO A N 1
ATOM 767 C CA . PRO A 1 104 ? -16.015 -11.150 22.332 1.00 87.56 104 PRO A CA 1
ATOM 768 C C . PRO A 1 104 ? -16.546 -9.982 21.485 1.00 87.56 104 PRO A C 1
ATOM 770 O O . PRO A 1 104 ? -16.555 -10.060 20.260 1.00 87.56 104 PRO A O 1
ATOM 773 N N . ARG A 1 105 ? -16.953 -8.871 22.114 1.00 90.88 105 ARG A N 1
ATOM 774 C CA . ARG A 1 105 ? -17.378 -7.644 21.421 1.00 90.88 105 ARG A CA 1
ATOM 775 C C . ARG A 1 105 ? -16.242 -6.941 20.677 1.00 90.88 105 ARG A C 1
ATOM 777 O O . ARG A 1 105 ? -16.494 -6.386 19.614 1.00 90.88 105 ARG A O 1
ATOM 784 N N . LEU A 1 106 ? -15.011 -6.978 21.198 1.00 91.38 106 LEU A N 1
ATOM 785 C CA . LEU A 1 106 ? -13.861 -6.355 20.530 1.00 91.38 106 LEU A CA 1
ATOM 786 C C . LEU A 1 106 ? -13.576 -7.029 19.192 1.00 91.38 106 LEU A C 1
ATOM 788 O O . LEU A 1 106 ? -13.291 -6.344 18.216 1.00 91.38 106 LEU A O 1
ATOM 792 N N . ARG A 1 107 ? -13.734 -8.356 19.132 1.00 90.75 107 ARG A N 1
ATOM 793 C CA . ARG A 1 107 ? -13.585 -9.119 17.893 1.00 90.75 107 ARG A CA 1
ATOM 794 C C . ARG A 1 107 ? -14.504 -8.594 16.794 1.00 90.75 107 ARG A C 1
ATOM 796 O O . ARG A 1 107 ? -14.022 -8.312 15.708 1.00 90.75 107 ARG A O 1
ATOM 803 N N . ALA A 1 108 ? -15.792 -8.425 17.094 1.00 91.69 108 ALA A N 1
ATOM 804 C CA . ALA A 1 108 ? -16.765 -7.952 16.112 1.00 91.69 108 ALA A CA 1
ATOM 805 C C . ALA A 1 108 ? -16.433 -6.539 15.604 1.00 91.69 108 ALA A C 1
ATOM 807 O O . ALA A 1 108 ? -16.521 -6.280 14.410 1.00 91.69 108 ALA A O 1
ATOM 808 N N . VAL A 1 109 ? -16.014 -5.633 16.495 1.00 93.12 109 VAL A N 1
ATOM 809 C CA . VAL A 1 109 ? -15.638 -4.265 16.106 1.00 93.12 109 VAL A CA 1
ATOM 810 C C . VAL A 1 109 ? -14.396 -4.269 15.219 1.00 93.12 109 VAL A C 1
ATOM 812 O O . VAL A 1 109 ? -14.406 -3.636 14.169 1.00 93.12 109 VAL A O 1
ATOM 815 N N . VAL A 1 110 ? -13.346 -4.995 15.610 1.00 92.94 110 VAL A N 1
ATOM 816 C CA . VAL A 1 110 ? -12.101 -5.069 14.833 1.00 92.94 110 VAL A CA 1
ATOM 817 C C . VAL A 1 110 ? -12.343 -5.715 13.470 1.00 92.94 110 VAL A C 1
ATOM 819 O O . VAL A 1 110 ? -11.873 -5.192 12.469 1.00 92.94 110 VAL A O 1
ATOM 822 N N . GLU A 1 111 ? -13.135 -6.786 13.404 1.00 91.88 111 GLU A N 1
ATOM 823 C CA . GLU A 1 111 ? -13.491 -7.451 12.146 1.00 91.88 111 GLU A CA 1
ATOM 824 C C . GLU A 1 111 ? -14.244 -6.511 11.196 1.00 91.88 111 GLU A C 1
ATOM 826 O O . GLU A 1 111 ? -13.898 -6.422 10.020 1.00 91.88 111 GLU A O 1
ATOM 831 N N . VAL A 1 112 ? -15.208 -5.737 11.710 1.00 94.00 112 VAL A N 1
ATOM 832 C CA . VAL A 1 112 ? -15.900 -4.717 10.911 1.00 94.00 112 VAL A CA 1
ATOM 833 C C . VAL A 1 112 ? -14.912 -3.658 10.430 1.00 94.00 112 VAL A C 1
ATOM 835 O O . VAL A 1 112 ? -14.847 -3.405 9.232 1.00 94.00 112 VAL A O 1
ATOM 838 N N . VAL A 1 113 ? -14.116 -3.071 11.328 1.00 92.94 113 VAL A N 1
ATOM 839 C CA . VAL A 1 113 ? -13.172 -1.993 10.989 1.00 92.94 113 VAL A CA 1
ATOM 840 C C . VAL A 1 113 ? -12.137 -2.444 9.958 1.00 92.94 113 VAL A C 1
ATOM 842 O O . VAL A 1 113 ? -11.870 -1.697 9.022 1.00 92.94 113 VAL A O 1
ATOM 845 N N . CYS A 1 114 ? -11.596 -3.658 10.075 1.00 93.06 114 CYS A N 1
ATOM 846 C CA . CYS A 1 114 ? -10.647 -4.208 9.106 1.00 93.06 114 CYS A CA 1
ATOM 847 C C . CYS A 1 114 ? -11.293 -4.518 7.749 1.00 93.06 114 CYS A C 1
ATOM 849 O O . CYS A 1 114 ? -10.605 -4.460 6.736 1.00 93.06 114 CYS A O 1
ATOM 851 N N . MET A 1 115 ? -12.597 -4.808 7.701 1.00 94.31 115 MET A N 1
ATOM 852 C CA . MET A 1 115 ? -13.323 -5.069 6.451 1.00 94.31 115 MET A CA 1
ATOM 853 C C . MET A 1 115 ? -13.866 -3.801 5.779 1.00 94.31 115 MET A C 1
ATOM 855 O O . MET A 1 115 ? -14.107 -3.815 4.572 1.00 94.31 115 MET A O 1
ATOM 859 N N . LEU A 1 116 ? -14.030 -2.691 6.512 1.00 93.44 116 LEU A N 1
ATOM 860 C CA . LEU A 1 116 ? -14.515 -1.418 5.956 1.00 93.44 116 LEU A CA 1
ATOM 861 C C . LEU A 1 116 ? -13.733 -0.950 4.710 1.00 93.44 116 LEU A C 1
ATOM 863 O O . LEU A 1 116 ? -14.384 -0.589 3.726 1.00 93.44 116 LEU A O 1
ATOM 867 N N . PRO A 1 117 ? -12.383 -0.980 4.682 1.00 91.25 117 PRO A N 1
ATOM 868 C CA . PRO A 1 117 ? -11.609 -0.542 3.521 1.00 91.25 117 PRO A CA 1
ATOM 869 C C . PRO A 1 117 ? -11.887 -1.359 2.258 1.00 91.25 117 PRO A C 1
ATOM 871 O O . PRO A 1 117 ? -11.722 -0.843 1.161 1.00 91.25 117 PRO A O 1
ATOM 874 N N . LEU A 1 118 ? -12.333 -2.611 2.396 1.00 92.94 118 LEU A N 1
ATOM 875 C CA . LEU A 1 118 ? -12.650 -3.476 1.260 1.00 92.94 118 LEU A CA 1
ATOM 876 C C . LEU A 1 118 ? -13.947 -3.043 0.558 1.00 92.94 118 LEU A C 1
ATOM 878 O O . LEU A 1 118 ? -14.095 -3.234 -0.647 1.00 92.94 118 LEU A O 1
ATOM 882 N N . VAL A 1 119 ? -14.880 -2.438 1.300 1.00 93.81 119 VAL A N 1
ATOM 883 C CA . VAL A 1 119 ? -16.161 -1.945 0.770 1.00 93.81 119 VAL A CA 1
ATOM 884 C C . VAL A 1 119 ? -16.012 -0.565 0.127 1.00 93.81 119 VAL A C 1
ATOM 886 O O . VAL A 1 119 ? -16.733 -0.238 -0.816 1.00 93.81 119 VAL A O 1
ATOM 889 N N . VAL A 1 120 ? -15.086 0.259 0.625 1.00 91.75 120 VAL A N 1
ATOM 890 C CA . VAL A 1 120 ? -14.865 1.617 0.118 1.00 91.75 120 VAL A CA 1
ATOM 891 C C . VAL A 1 120 ? -13.973 1.572 -1.1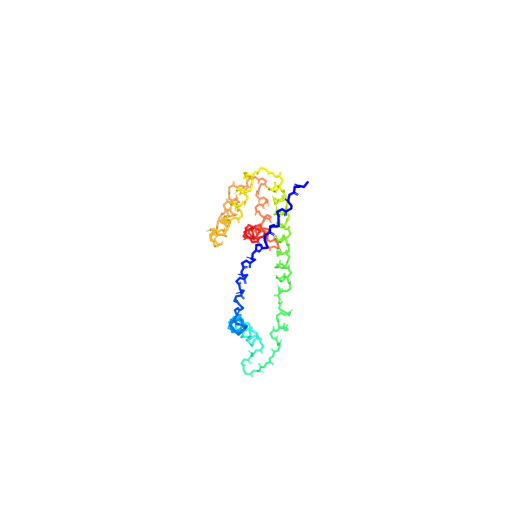28 1.00 91.75 120 VAL A C 1
ATOM 893 O O . VAL A 1 120 ? -12.840 1.101 -1.048 1.00 91.75 120 VAL A O 1
ATOM 896 N N . PRO A 1 121 ? -14.416 2.112 -2.281 1.00 92.94 121 PRO A N 1
ATOM 897 C CA . PRO A 1 121 ? -13.568 2.190 -3.463 1.00 92.94 121 PRO A CA 1
ATOM 898 C C . PRO A 1 121 ? -12.275 2.969 -3.166 1.00 92.94 121 PRO A C 1
ATOM 900 O O . PRO A 1 121 ? -12.361 4.079 -2.628 1.00 92.94 121 PRO A O 1
ATOM 903 N N . PRO A 1 122 ? -11.088 2.475 -3.572 1.00 92.25 122 PRO A N 1
ATOM 904 C CA . PRO A 1 122 ? -9.823 3.160 -3.299 1.00 92.25 122 PRO A CA 1
ATOM 905 C C . PRO A 1 122 ? -9.805 4.608 -3.798 1.00 92.25 122 PRO A C 1
ATOM 907 O O . PRO A 1 122 ? -9.314 5.502 -3.112 1.00 92.25 122 PRO A O 1
ATOM 910 N N . ILE A 1 123 ? -10.417 4.862 -4.959 1.00 93.62 123 ILE A N 1
ATOM 911 C CA . ILE A 1 123 ? -10.515 6.212 -5.519 1.00 93.62 123 ILE A CA 1
ATOM 912 C C . ILE A 1 123 ? -11.327 7.153 -4.620 1.00 93.62 123 ILE A C 1
ATOM 914 O O . ILE A 1 123 ? -10.909 8.284 -4.397 1.00 93.62 123 ILE A O 1
ATOM 918 N N . ALA A 1 124 ? -12.435 6.673 -4.044 1.00 95.12 124 ALA A N 1
ATOM 919 C CA . ALA A 1 124 ? -13.288 7.460 -3.158 1.00 95.12 124 ALA A CA 1
ATOM 920 C C . ALA A 1 124 ? -12.551 7.817 -1.859 1.00 95.12 124 ALA A C 1
ATOM 922 O O . ALA A 1 124 ? -12.624 8.955 -1.392 1.00 95.12 124 ALA A O 1
ATOM 923 N N . LEU A 1 125 ? -11.787 6.864 -1.314 1.00 94.06 125 LEU A N 1
ATOM 924 C CA . LEU A 1 125 ? -10.948 7.071 -0.136 1.00 94.06 125 LEU A CA 1
ATOM 925 C C . LEU A 1 125 ? -9.897 8.158 -0.392 1.00 94.06 125 LEU A C 1
ATOM 927 O O . LEU A 1 125 ? -9.805 9.107 0.384 1.00 94.06 125 LEU A O 1
ATOM 931 N N . VAL A 1 126 ? -9.151 8.067 -1.498 1.00 93.94 126 VAL A N 1
ATOM 932 C CA . VAL A 1 126 ? -8.123 9.063 -1.847 1.00 93.94 126 VAL A CA 1
ATOM 933 C C . VAL A 1 126 ? -8.744 10.441 -2.059 1.00 93.94 126 VAL A C 1
ATOM 935 O O . VAL A 1 126 ? -8.232 11.425 -1.527 1.00 93.94 126 VAL A O 1
ATOM 938 N N . THR A 1 127 ? -9.874 10.527 -2.770 1.00 95.00 127 THR A N 1
ATOM 939 C CA . THR A 1 127 ? -10.574 11.808 -2.939 1.00 95.00 127 THR A CA 1
ATOM 940 C C . THR A 1 127 ? -11.039 12.377 -1.605 1.00 95.00 127 THR A C 1
ATOM 942 O O . THR A 1 127 ? -10.857 13.565 -1.371 1.00 95.00 127 THR A O 1
ATOM 945 N N . GLY A 1 128 ? -11.556 11.540 -0.699 1.00 94.06 128 GLY A N 1
ATOM 946 C CA . GLY A 1 128 ? -11.978 11.969 0.633 1.00 94.06 128 GLY A CA 1
ATOM 947 C C . GLY A 1 128 ? -10.815 12.519 1.458 1.00 94.06 128 GLY A C 1
ATOM 948 O O . GLY A 1 128 ? -10.927 13.608 2.019 1.00 94.06 128 GLY A O 1
ATOM 949 N N . ILE A 1 129 ? -9.675 11.821 1.469 1.00 93.19 129 ILE A N 1
ATOM 950 C CA . ILE A 1 129 ? -8.448 12.292 2.128 1.00 93.19 129 ILE A CA 1
ATOM 951 C C . ILE A 1 129 ? -8.001 13.633 1.537 1.00 93.19 129 ILE A C 1
ATOM 953 O O . ILE A 1 129 ? -7.766 14.578 2.287 1.00 93.19 129 ILE A O 1
ATOM 957 N N . ALA A 1 130 ? -7.929 13.749 0.208 1.00 91.69 130 ALA A N 1
ATOM 958 C CA . ALA A 1 130 ? -7.524 14.984 -0.457 1.00 91.69 130 ALA A CA 1
ATOM 959 C C . ALA A 1 130 ? -8.477 16.151 -0.144 1.00 91.69 130 ALA A C 1
ATOM 961 O O . ALA A 1 130 ? -8.027 17.270 0.096 1.00 91.69 130 ALA A O 1
ATOM 962 N N . THR A 1 131 ? -9.791 15.910 -0.100 1.00 92.25 131 THR A N 1
ATOM 963 C CA . THR A 1 131 ? -10.777 16.929 0.283 1.00 92.25 131 THR A CA 1
ATOM 964 C C . THR A 1 131 ? -10.571 17.391 1.725 1.00 92.25 131 THR A C 1
ATOM 966 O O . THR A 1 131 ? -10.541 18.594 1.974 1.00 92.25 131 THR A O 1
ATOM 969 N N . VAL A 1 132 ? -10.370 16.465 2.668 1.00 89.81 132 VAL A N 1
ATOM 970 C CA . VAL A 1 132 ? -10.139 16.794 4.086 1.00 89.81 132 VAL A CA 1
ATOM 971 C C . VAL A 1 132 ? -8.826 17.553 4.279 1.00 89.81 132 VAL A C 1
ATOM 973 O O . VAL A 1 132 ? -8.792 18.542 5.011 1.00 89.81 132 VAL A O 1
ATOM 976 N N . LEU A 1 133 ? -7.755 17.133 3.604 1.00 88.12 133 LEU A N 1
ATOM 977 C CA . LEU A 1 133 ? -6.441 17.773 3.701 1.00 88.12 133 LEU A CA 1
ATOM 978 C C . LEU A 1 133 ? -6.392 19.170 3.086 1.00 88.12 133 LEU A C 1
ATOM 980 O O . LEU A 1 133 ? -5.570 19.974 3.512 1.00 88.12 133 LEU A O 1
ATOM 984 N N . ARG A 1 134 ? -7.271 19.474 2.126 1.00 85.50 134 ARG A N 1
ATOM 985 C CA . ARG A 1 134 ? -7.443 20.832 1.590 1.00 85.50 134 ARG A CA 1
ATOM 986 C C . ARG A 1 134 ? -8.324 21.691 2.494 1.00 85.50 134 ARG A C 1
ATOM 988 O O . ARG A 1 134 ? -7.982 22.833 2.759 1.00 85.50 134 ARG A O 1
ATOM 995 N N . TRP A 1 135 ? -9.414 21.128 3.017 1.00 86.25 135 TRP A N 1
ATOM 996 C CA . TRP A 1 135 ? -10.350 21.840 3.893 1.00 86.25 135 TRP A CA 1
ATOM 997 C C . TRP A 1 135 ? -9.752 22.209 5.262 1.00 86.25 135 TRP A C 1
ATOM 999 O O . TRP A 1 135 ? -10.042 23.280 5.801 1.00 86.25 135 TRP A O 1
ATOM 1009 N N . GLY A 1 136 ? -8.924 21.327 5.833 1.00 80.19 136 GLY A N 1
ATOM 1010 C CA . GLY A 1 136 ? -8.332 21.499 7.162 1.00 80.19 136 GLY A CA 1
ATOM 1011 C C . GLY A 1 136 ? -7.518 22.792 7.306 1.00 80.19 136 GLY A C 1
ATOM 1012 O O . GLY A 1 136 ? -7.836 23.600 8.179 1.00 80.19 136 GLY A O 1
ATOM 1013 N N . PRO A 1 137 ? -6.509 23.036 6.451 1.00 78.38 137 PRO A N 1
ATOM 1014 C CA . PRO A 1 137 ? -5.724 24.268 6.429 1.00 78.38 137 PRO A CA 1
ATOM 1015 C C . PRO A 1 137 ? -6.564 25.551 6.393 1.00 78.38 137 PRO A C 1
ATOM 1017 O O . PRO A 1 137 ? -6.272 26.482 7.144 1.00 78.38 137 PRO A O 1
ATOM 1020 N N . ASP A 1 138 ? -7.640 25.577 5.602 1.00 77.19 138 ASP A N 1
ATOM 1021 C CA . ASP A 1 138 ? -8.497 26.757 5.441 1.00 77.19 138 ASP A CA 1
ATOM 1022 C C . ASP A 1 138 ? -9.208 27.147 6.749 1.00 77.19 138 ASP A C 1
ATOM 1024 O O . ASP A 1 138 ? -9.325 28.330 7.073 1.00 77.19 138 ASP A O 1
ATOM 1028 N N . HIS A 1 139 ? -9.639 26.159 7.542 1.00 77.56 139 HIS A N 1
ATOM 1029 C CA . HIS A 1 139 ? -10.397 26.385 8.780 1.00 77.56 139 HIS A CA 1
ATOM 1030 C C . HIS A 1 139 ? -9.523 26.405 10.042 1.00 77.56 139 HIS A C 1
ATOM 1032 O O . HIS A 1 139 ? -9.835 27.108 11.004 1.00 77.56 139 HIS A O 1
ATOM 1038 N N . PHE A 1 140 ? -8.415 25.661 10.047 1.00 77.69 140 PHE A N 1
ATOM 1039 C CA . PHE A 1 140 ? -7.541 25.483 11.212 1.00 77.69 140 PHE A CA 1
ATOM 1040 C C . PHE A 1 140 ? -6.243 26.289 11.149 1.00 77.69 140 PHE A C 1
ATOM 1042 O O . PHE A 1 140 ? -5.419 26.156 12.055 1.00 77.69 140 PHE A O 1
ATOM 1049 N N . SER A 1 141 ? -6.081 27.170 10.156 1.00 74.88 141 SER A N 1
ATOM 1050 C CA . SER A 1 141 ? -4.914 28.054 9.969 1.00 74.88 141 SER A CA 1
ATOM 1051 C C . SER A 1 141 ? -4.485 28.835 11.218 1.00 74.88 141 SER A C 1
ATOM 1053 O O . SER A 1 141 ? -3.312 29.164 11.370 1.00 74.88 141 SER A O 1
ATOM 1055 N N . ARG A 1 142 ? -5.414 29.113 12.140 1.00 75.44 142 ARG A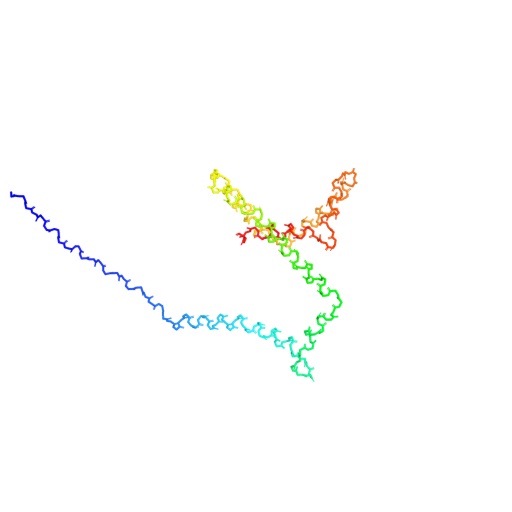 N 1
ATOM 1056 C CA . ARG A 1 142 ? -5.153 29.856 13.389 1.00 75.44 142 ARG A CA 1
ATOM 1057 C C . ARG A 1 142 ? -4.803 28.974 14.590 1.00 75.44 142 ARG A C 1
ATOM 1059 O O . ARG A 1 142 ? -4.590 29.491 15.682 1.00 75.44 142 ARG A O 1
ATOM 1066 N N . THR A 1 143 ? -4.779 27.657 14.418 1.00 83.88 143 THR A N 1
ATOM 1067 C CA . THR A 1 143 ? -4.556 26.681 15.494 1.00 83.88 143 THR A CA 1
ATOM 1068 C C . THR A 1 143 ? -3.232 25.940 15.293 1.00 83.88 143 THR A C 1
ATOM 1070 O O . THR A 1 143 ? -2.771 25.815 14.156 1.00 83.88 143 THR A O 1
ATOM 1073 N N . PRO A 1 144 ? -2.624 25.377 16.356 1.00 79.81 144 PRO A N 1
ATOM 1074 C CA . PRO A 1 144 ? -1.387 24.601 16.224 1.00 79.81 144 PRO A CA 1
ATOM 1075 C C . PRO A 1 144 ? -1.539 23.346 15.345 1.00 79.81 144 PRO A C 1
ATOM 1077 O O . PRO A 1 144 ? -0.539 22.815 14.871 1.00 79.81 144 PRO A O 1
ATOM 1080 N N . LEU A 1 145 ? -2.770 22.898 15.068 1.00 80.12 145 LEU A N 1
ATOM 1081 C CA . LEU A 1 145 ? -3.051 21.749 14.199 1.00 80.12 145 LEU A CA 1
ATOM 1082 C C . LEU A 1 145 ? -2.663 21.987 12.734 1.00 80.12 145 LEU A C 1
ATOM 1084 O O . LEU A 1 145 ? -2.385 21.029 12.016 1.00 80.12 145 LEU A O 1
ATOM 1088 N N . TYR A 1 146 ? -2.592 23.244 12.293 1.00 81.69 146 TYR A N 1
ATOM 1089 C CA . TYR A 1 146 ? -2.182 23.599 10.933 1.00 81.69 146 TYR A CA 1
ATOM 1090 C C . TYR A 1 146 ? -0.805 23.020 10.563 1.00 81.69 146 TYR A C 1
ATOM 1092 O O . TYR A 1 146 ? -0.628 22.463 9.480 1.00 81.69 146 TYR A O 1
ATOM 1100 N N . GLN A 1 147 ? 0.148 23.066 11.502 1.00 81.38 147 GLN A N 1
ATOM 1101 C CA . GLN A 1 147 ? 1.495 22.506 11.338 1.00 81.38 147 GLN A CA 1
ATOM 1102 C C . GLN A 1 147 ? 1.452 20.999 11.048 1.00 81.38 147 GLN A C 1
ATOM 1104 O O . GLN A 1 147 ? 2.193 20.504 10.203 1.00 81.38 147 GLN A O 1
ATOM 1109 N N . THR A 1 148 ? 0.550 20.265 11.702 1.00 83.31 148 THR A N 1
ATOM 1110 C CA . THR A 1 148 ? 0.389 18.822 11.495 1.00 83.31 148 THR A CA 1
ATOM 1111 C C . THR A 1 148 ? -0.171 18.506 10.108 1.00 83.31 148 THR A C 1
ATOM 1113 O O . THR A 1 148 ? 0.324 17.594 9.451 1.00 83.31 148 THR A O 1
ATOM 1116 N N . PHE A 1 149 ? -1.154 19.275 9.624 1.00 83.38 149 PHE A N 1
ATOM 1117 C CA . PHE A 1 149 ? -1.703 19.105 8.270 1.00 83.38 149 PHE A CA 1
ATOM 1118 C C . PHE A 1 149 ? -0.652 19.333 7.180 1.00 83.38 149 PHE A C 1
ATOM 1120 O O . PHE A 1 149 ? -0.657 18.620 6.177 1.00 83.38 149 PHE A O 1
ATOM 1127 N N . LEU A 1 150 ? 0.258 20.289 7.377 1.00 82.50 150 LEU A N 1
ATOM 1128 C CA . LEU A 1 150 ? 1.387 20.502 6.471 1.00 82.50 150 LEU A CA 1
ATOM 1129 C C . LEU A 1 150 ? 2.419 19.375 6.572 1.00 82.50 150 LEU A C 1
ATOM 1131 O O . LEU A 1 150 ? 2.852 18.848 5.552 1.00 82.50 150 LEU A O 1
ATOM 1135 N N . ALA A 1 151 ? 2.773 18.956 7.790 1.00 84.25 151 ALA A N 1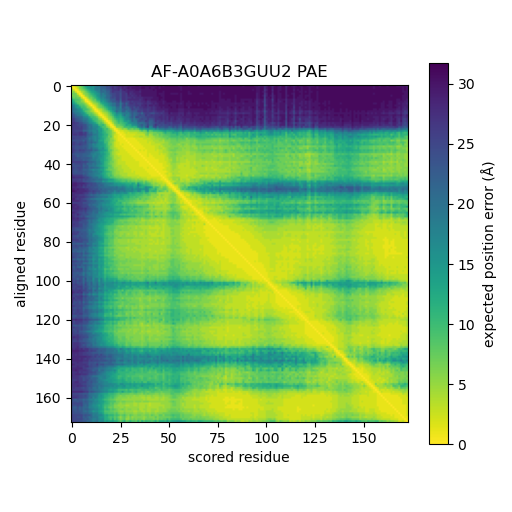
ATOM 1136 C CA . ALA A 1 151 ? 3.757 17.896 8.009 1.00 84.25 151 ALA A CA 1
ATOM 1137 C C . ALA A 1 151 ? 3.330 16.555 7.390 1.00 84.25 151 ALA A C 1
ATOM 1139 O O . ALA A 1 151 ? 4.153 15.837 6.829 1.00 84.25 151 ALA A O 1
ATOM 1140 N N . VAL A 1 152 ? 2.037 16.228 7.450 1.00 86.38 152 VAL A N 1
ATOM 1141 C CA . VAL A 1 152 ? 1.483 14.989 6.880 1.00 86.38 152 VAL A CA 1
ATOM 1142 C C . VAL A 1 152 ? 1.506 14.988 5.341 1.00 86.38 152 VAL A C 1
ATOM 1144 O O . VAL A 1 152 ? 1.546 13.917 4.733 1.00 86.38 152 VAL A O 1
ATOM 1147 N N . GLN A 1 153 ? 1.527 16.171 4.720 1.00 83.88 153 GLN A N 1
ATOM 1148 C CA . GLN A 1 153 ? 1.557 16.382 3.267 1.00 83.88 153 GLN A CA 1
ATOM 1149 C C . GLN A 1 153 ? 2.965 16.640 2.710 1.00 83.88 153 GLN A C 1
ATOM 1151 O O . GLN A 1 153 ? 3.097 17.031 1.556 1.00 83.88 153 GLN A O 1
ATOM 1156 N N . ASN A 1 154 ? 4.014 16.446 3.511 1.00 86.75 154 ASN A N 1
ATOM 1157 C CA . ASN A 1 154 ? 5.383 16.718 3.089 1.00 86.75 154 ASN A CA 1
ATOM 1158 C C . ASN A 1 154 ? 5.759 15.901 1.836 1.00 86.75 154 ASN A C 1
ATOM 1160 O O . ASN A 1 154 ? 5.658 14.676 1.841 1.00 86.75 154 ASN A O 1
ATOM 1164 N N . GLU A 1 155 ? 6.214 16.581 0.782 1.00 82.44 155 GLU A N 1
ATOM 1165 C CA . GLU A 1 155 ? 6.576 15.965 -0.501 1.00 82.44 155 GLU A CA 1
ATOM 1166 C C . GLU A 1 155 ? 7.759 14.998 -0.377 1.00 82.44 155 GLU A C 1
ATOM 1168 O O . GLU A 1 155 ? 7.792 13.975 -1.056 1.00 82.44 155 GLU A O 1
ATOM 1173 N N . SER A 1 156 ? 8.704 15.274 0.527 1.00 84.56 156 SER A N 1
ATOM 1174 C CA . SER A 1 156 ? 9.905 14.449 0.703 1.00 84.56 156 SER A CA 1
ATOM 1175 C C . SER A 1 156 ? 9.609 13.099 1.357 1.00 84.56 156 SER A C 1
ATOM 1177 O O . SER A 1 156 ? 10.276 12.108 1.075 1.00 84.56 156 SER A O 1
ATOM 1179 N N . PHE A 1 157 ? 8.618 13.049 2.249 1.00 89.69 157 PHE A N 1
ATOM 1180 C CA . PHE A 1 157 ? 8.133 11.805 2.842 1.00 89.69 157 PHE A CA 1
ATOM 1181 C C . PHE A 1 157 ? 6.639 11.944 3.162 1.00 89.69 157 PHE A C 1
ATOM 1183 O O . PHE A 1 157 ? 6.275 12.403 4.251 1.00 89.69 157 PHE A O 1
ATOM 1190 N N . PRO A 1 158 ? 5.757 11.571 2.221 1.00 91.62 158 PRO A N 1
ATOM 1191 C CA . PRO A 1 158 ? 4.326 11.807 2.352 1.00 91.62 158 PRO A CA 1
ATOM 1192 C C . PRO A 1 158 ? 3.704 10.831 3.355 1.00 91.62 158 PRO A C 1
ATOM 1194 O O . PRO A 1 158 ? 3.217 9.754 3.004 1.00 91.62 158 PRO A O 1
ATOM 1197 N N . VAL A 1 159 ? 3.681 11.225 4.631 1.00 93.12 159 VAL A N 1
ATOM 1198 C CA . VAL A 1 159 ? 3.103 10.437 5.736 1.00 93.12 159 VAL A CA 1
ATOM 1199 C C . VAL A 1 159 ? 1.630 10.113 5.478 1.00 93.12 159 VAL A C 1
ATOM 1201 O O . VAL A 1 159 ? 1.163 9.035 5.843 1.00 93.12 159 VAL A O 1
ATOM 1204 N N . VAL A 1 160 ? 0.905 10.998 4.785 1.00 93.94 160 VAL A N 1
ATOM 1205 C CA . VAL A 1 160 ? -0.465 10.732 4.325 1.00 93.94 160 VAL A CA 1
ATOM 1206 C C . VAL A 1 160 ? -0.575 9.419 3.550 1.00 93.94 160 VAL A C 1
ATOM 1208 O O . VAL A 1 160 ? -1.525 8.669 3.768 1.00 93.94 160 VAL A O 1
ATOM 1211 N N . LEU A 1 161 ? 0.394 9.111 2.682 1.00 94.25 161 LEU A N 1
ATOM 1212 C CA . LEU A 1 161 ? 0.376 7.886 1.889 1.00 94.25 161 LEU A CA 1
ATOM 1213 C C . LEU A 1 161 ? 0.596 6.667 2.777 1.00 94.25 161 LEU A C 1
ATOM 1215 O O . LEU A 1 161 ? -0.117 5.684 2.624 1.00 94.25 161 LEU A O 1
ATOM 1219 N N . VAL A 1 162 ? 1.505 6.748 3.752 1.00 96.31 162 VAL A N 1
ATOM 1220 C CA . VAL A 1 162 ? 1.726 5.668 4.727 1.00 96.31 162 VAL A CA 1
ATOM 1221 C C . VAL A 1 162 ? 0.435 5.360 5.488 1.00 96.31 162 VAL A C 1
ATOM 1223 O O . VAL A 1 162 ? 0.046 4.199 5.606 1.00 96.31 162 VAL A O 1
ATOM 1226 N N . LEU A 1 163 ? -0.275 6.390 5.957 1.00 94.94 163 LEU A N 1
ATOM 1227 C CA . LEU A 1 163 ? -1.551 6.223 6.657 1.00 94.94 163 LEU A CA 1
ATOM 1228 C C . LEU A 1 163 ? -2.632 5.635 5.741 1.00 94.94 163 LEU A C 1
ATOM 1230 O O . LEU A 1 163 ? -3.298 4.672 6.119 1.00 94.94 163 LEU A O 1
ATOM 1234 N N . ALA A 1 164 ? -2.784 6.173 4.528 1.00 94.94 164 ALA A N 1
ATOM 1235 C CA . ALA A 1 164 ? -3.767 5.697 3.558 1.00 94.94 164 ALA A CA 1
ATOM 1236 C C . ALA A 1 164 ? -3.516 4.234 3.160 1.00 94.94 164 ALA A C 1
ATOM 1238 O O . ALA A 1 164 ? -4.441 3.421 3.169 1.00 94.94 164 ALA A O 1
ATOM 1239 N N . TYR A 1 165 ? -2.263 3.876 2.869 1.00 95.31 165 TYR A N 1
ATOM 1240 C CA . TYR A 1 165 ? -1.885 2.505 2.543 1.00 95.31 165 TYR A CA 1
ATOM 1241 C C . TYR A 1 165 ? -2.046 1.562 3.729 1.00 95.31 165 TYR A C 1
ATOM 1243 O O . TYR A 1 165 ? -2.492 0.437 3.533 1.00 95.31 165 TYR A O 1
ATOM 1251 N N . THR A 1 166 ? -1.771 2.016 4.954 1.00 96.31 166 THR A N 1
ATOM 1252 C CA . THR A 1 166 ? -2.013 1.208 6.158 1.00 96.31 166 THR A CA 1
ATOM 1253 C C . THR A 1 166 ? -3.492 0.856 6.276 1.00 96.31 166 THR A C 1
ATOM 1255 O O . THR A 1 166 ? -3.818 -0.310 6.469 1.00 96.31 166 THR A O 1
ATOM 1258 N N . VAL A 1 167 ? -4.393 1.829 6.083 1.00 95.25 167 VAL A N 1
ATOM 1259 C CA . VAL A 1 167 ? -5.847 1.594 6.090 1.00 95.25 167 VAL A CA 1
ATOM 1260 C C . VAL A 1 167 ? -6.258 0.618 4.986 1.00 95.25 167 VAL A C 1
ATOM 1262 O O . VAL A 1 167 ? -7.008 -0.315 5.255 1.00 95.25 167 VAL A O 1
ATOM 1265 N N . LEU A 1 168 ? -5.744 0.786 3.764 1.00 94.56 168 LEU A N 1
ATOM 1266 C CA . LEU A 1 168 ? -6.032 -0.120 2.645 1.00 94.56 168 LEU A CA 1
ATOM 1267 C C . LEU A 1 168 ? -5.474 -1.536 2.853 1.00 94.56 168 LEU A C 1
ATOM 1269 O O . LEU A 1 168 ? -6.027 -2.488 2.307 1.00 94.56 168 LEU A O 1
ATOM 1273 N N . ALA A 1 169 ? -4.402 -1.682 3.631 1.00 94.75 169 ALA A N 1
ATOM 1274 C CA . ALA A 1 169 ? -3.781 -2.967 3.930 1.00 94.75 169 ALA A CA 1
ATOM 1275 C C . ALA A 1 169 ? -4.502 -3.746 5.041 1.00 94.75 169 ALA A C 1
ATOM 1277 O O . ALA A 1 169 ? -4.389 -4.967 5.066 1.00 94.75 169 ALA A O 1
ATOM 1278 N N . LEU A 1 170 ? -5.263 -3.081 5.924 1.00 94.00 170 LEU A N 1
ATOM 1279 C CA . LEU A 1 170 ? -5.955 -3.711 7.060 1.00 94.00 170 LEU A CA 1
ATOM 1280 C C . LEU A 1 170 ? -6.734 -5.004 6.742 1.00 94.00 170 LEU A C 1
ATOM 1282 O O . LEU A 1 170 ? -6.618 -5.931 7.538 1.00 94.00 170 LEU A O 1
ATOM 1286 N N . PRO A 1 171 ? -7.513 -5.125 5.646 1.00 92.88 171 PRO A N 1
ATOM 1287 C CA . PRO A 1 171 ? -8.223 -6.373 5.339 1.00 92.88 171 PRO A CA 1
ATOM 1288 C C . PRO A 1 171 ? -7.306 -7.534 4.920 1.00 92.88 171 PRO A C 1
ATOM 1290 O O . PRO A 1 171 ? -7.776 -8.668 4.826 1.00 92.88 171 PRO A O 1
ATOM 1293 N N . PHE 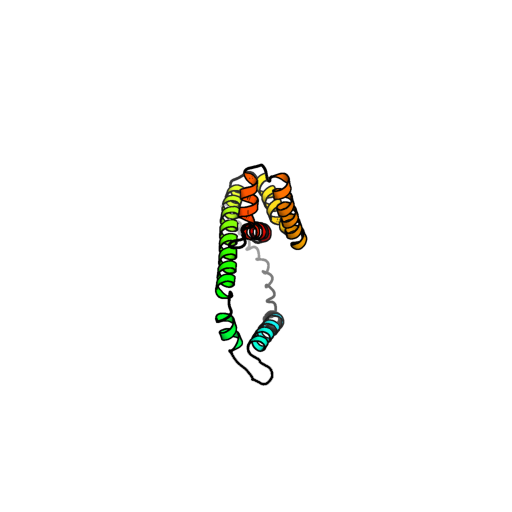A 1 172 ? -6.033 -7.263 4.620 1.00 91.19 172 PHE A N 1
ATOM 1294 C CA . PHE A 1 172 ? -5.079 -8.230 4.070 1.00 91.19 172 PHE A CA 1
ATOM 1295 C C . PHE A 1 172 ? -3.959 -8.624 5.042 1.00 91.19 172 PHE A C 1
ATOM 1297 O O . PHE A 1 172 ? -3.189 -9.529 4.714 1.00 91.19 172 PHE A O 1
ATOM 1304 N N . VAL A 1 173 ? -3.847 -7.944 6.189 1.00 86.69 173 VAL A N 1
ATOM 1305 C CA . VAL A 1 173 ? -2.872 -8.245 7.255 1.00 86.69 173 VAL A CA 1
ATOM 1306 C C . VAL A 1 173 ? -3.466 -9.243 8.240 1.00 86.69 173 VAL A C 1
ATOM 1308 O O . VAL A 1 173 ? -2.765 -10.232 8.551 1.00 86.69 173 VAL A O 1
#

Nearest PDB structures (foldseek):
  4tqv-assembly4_M  TM=5.873E-01  e=8.650E-01  Sphingomonas sp.

Foldseek 3Di:
DDDDPPDDPPPPDPPPPDPPPPVVVVVVVCVVVCCVVVVVVVVVVCVQQQDPPPGGHNVSVVCLVPDPCSVLVVVLVVVLVVLLVVVLCVPVVVLVVCCVVDDVVSVVVLLCQLCVLVVDDLVNLVVVLVVCLVVCCVVCVVDPCNVVSVVCCDPSHNVVSSVSVSSNCSNVD

Solvent-accessible surface area (backbone atoms only — not comparable to full-atom values): 10120 Å² total; per-residue (Å²): 142,80,82,81,79,77,77,72,82,76,77,76,73,80,77,76,75,76,78,74,72,59,69,63,58,56,50,50,52,50,50,53,54,45,49,67,56,47,49,60,54,50,51,52,52,48,56,60,28,49,44,91,98,74,47,81,44,70,59,57,62,58,49,51,76,70,37,88,64,41,68,60,52,50,51,49,53,51,49,45,50,51,52,22,51,53,50,39,48,68,51,48,53,58,50,52,51,47,36,73,76,45,59,78,66,50,42,57,50,51,53,48,60,30,45,47,48,77,75,47,53,69,67,60,53,52,52,50,51,53,51,49,66,58,51,45,48,76,76,33,62,91,43,83,62,30,60,52,62,52,56,34,62,30,85,90,60,44,47,50,54,32,54,52,51,29,52,65,41,45,68,78,113

Secondary structure (DSSP, 8-state):
----------------------HHHHHHHHHHHHHHHHHHHHHHHHHHHEETTTEE--HHHHHHHTSTTHHHHHHHHHHHHHHHHHHHHHHHHHHHHHHHHS-HHHHHHHHHHHHHHHHS-HHHHHHHHHHHHHHHHHHHTTSTHHHHHHHHT-SSS-HHHHHHHHHHHGGG-

Sequence (173 aa):
MAALTTAAPEALAPVKARRTRPRYWRGAVLAIAGLYFVTPLLSSFVFTVHVPNQGLTFEAYSGILSADGFTESLFLSLSLAAATIALALLLVVPALVAVRLGPPRLRAVVEVVCMLPLVVPPIALVTGIATVLRWGPDHFSRTPLYQTFLAVQNESFPVVLVLAYTVLALPFV

Radius of gyration: 28.99 Å; Cα contacts (8 Å, |Δi|>4): 71; chains: 1; bounding box: 41×98×72 Å